Protein AF-A0A7C6LHW3-F1 (afdb_monomer_lite)

pLDDT: mean 86.38, std 12.21, range [41.16, 97.62]

Radius of gyration: 58.88 Å; chains: 1; bounding box: 105×33×167 Å

Foldseek 3Di:
DQALVNLQPDDDDDDPDDDDVVVSNVVSVVVSVVVVVVVVVVVVVVVVVVVVVVPPPVVVVVVVVVVVVVVVVVVVVVVVVVVVVVVVVVVVVVVVVVVVVVVVVVVVVVVVVVVVVVVVVVVVVVVVVVVVVVVVVPDDDPPDDDD

Sequence (147 aa):
MLKPRDILHTEFRRVLRGYNPVQVDEFLRRVVVEYEALAQENMALKQAGAKVATQPDQAATAQAEEILAKARREAEEIIAEARKKMEAEKQQLLAWHKEAAACMQQVAALVEECRTLFNRGLDSTAALDAMLKNWLEAAPQKDGSPK

Secondary structure (DSSP, 8-state):
---HHHHHTPPPPP-SS---HHHHHHHHHHHHHHHHHHHHHHHHHHHHHHHHHT-S-HHHHHHHHHHHHHHHHHHHHHHHHHHHHHHHHHHHHHHHHHHHHHHHHHHHHHHHHHHHHHHHHHHHHHHHHHHHHHHHHTS--------

Structure (mmCIF, N/CA/C/O backbone):
data_AF-A0A7C6LHW3-F1
#
_entry.id   AF-A0A7C6LHW3-F1
#
loop_
_atom_site.group_PDB
_atom_site.id
_atom_site.type_symbol
_atom_site.label_atom_id
_atom_site.label_alt_id
_atom_site.label_comp_id
_atom_site.label_asym_id
_atom_site.label_entity_id
_atom_site.label_seq_id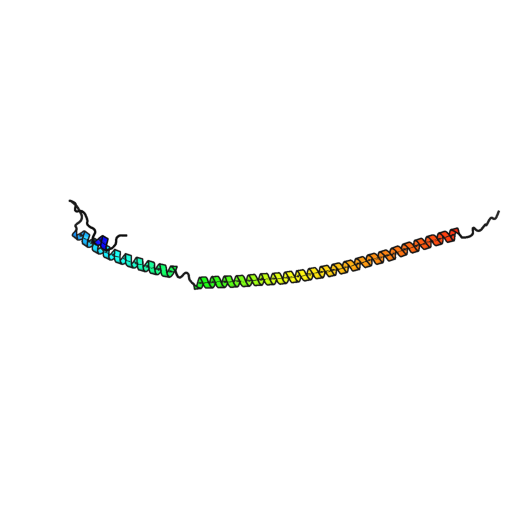
_atom_site.pdbx_PDB_ins_code
_atom_site.Cartn_x
_atom_site.Cartn_y
_atom_site.Cartn_z
_atom_site.occupancy
_atom_site.B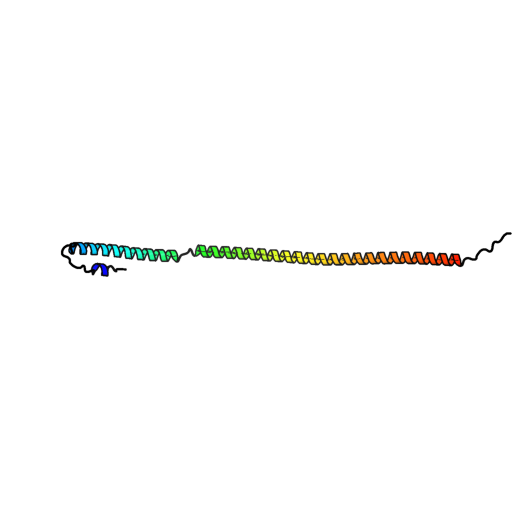_iso_or_equiv
_atom_site.auth_seq_id
_atom_site.auth_comp_id
_atom_site.auth_asym_id
_atom_site.auth_atom_id
_atom_site.pdbx_PDB_model_num
ATOM 1 N N . MET A 1 1 ? -17.137 8.126 56.051 1.00 60.91 1 MET A N 1
ATOM 2 C CA . MET A 1 1 ? -18.466 8.775 56.043 1.00 60.91 1 MET A CA 1
ATOM 3 C C . MET A 1 1 ? -19.241 8.276 57.244 1.00 60.91 1 MET A C 1
ATOM 5 O O . MET A 1 1 ? -19.123 7.095 57.550 1.00 60.91 1 MET A O 1
ATOM 9 N N . LEU A 1 2 ? -19.960 9.170 57.920 1.00 69.75 2 LEU A N 1
ATOM 10 C CA . LEU A 1 2 ? -20.850 8.826 59.031 1.00 69.75 2 LEU A CA 1
ATOM 11 C C . LEU A 1 2 ? -21.999 7.961 58.507 1.00 69.75 2 LEU A C 1
ATOM 13 O O . LEU A 1 2 ? -22.564 8.267 57.458 1.00 69.75 2 LEU A O 1
ATOM 17 N N . LYS A 1 3 ? -22.330 6.874 59.203 1.00 78.44 3 LYS A N 1
ATOM 18 C CA . LYS A 1 3 ? -23.516 6.073 58.891 1.00 78.44 3 LYS A CA 1
ATOM 19 C C . LYS A 1 3 ? -24.748 6.710 59.545 1.00 78.44 3 LYS A C 1
ATOM 21 O O . LYS A 1 3 ? -24.609 7.332 60.596 1.00 78.44 3 LYS A O 1
ATOM 26 N N . PRO A 1 4 ? -25.960 6.489 59.005 1.00 79.12 4 PRO A N 1
ATOM 27 C CA . PRO A 1 4 ? -27.213 6.914 59.642 1.00 79.12 4 PRO A CA 1
ATOM 28 C C . PRO A 1 4 ? -27.282 6.549 61.138 1.00 79.12 4 PRO A C 1
ATOM 30 O O . PRO A 1 4 ? -27.659 7.353 61.989 1.00 79.12 4 PRO A O 1
ATOM 33 N N . ARG A 1 5 ? -26.791 5.350 61.477 1.00 78.81 5 ARG A N 1
ATOM 34 C CA . ARG A 1 5 ? -26.686 4.855 62.853 1.00 78.81 5 ARG A CA 1
ATOM 35 C C . ARG A 1 5 ? -25.711 5.654 63.725 1.00 78.81 5 ARG A C 1
ATOM 37 O O . ARG A 1 5 ? -25.955 5.768 64.921 1.00 78.81 5 ARG A O 1
ATOM 44 N N . ASP A 1 6 ? -24.642 6.195 63.156 1.00 82.19 6 ASP A N 1
ATOM 45 C CA . ASP A 1 6 ? -23.645 6.977 63.894 1.00 82.19 6 ASP A CA 1
ATOM 46 C C . ASP A 1 6 ? -24.218 8.353 64.273 1.00 82.19 6 ASP A C 1
ATOM 48 O O . ASP A 1 6 ? -23.951 8.851 65.362 1.00 82.19 6 ASP A O 1
ATOM 52 N N . ILE A 1 7 ? -25.081 8.925 63.422 1.00 81.56 7 ILE A N 1
ATOM 53 C CA . ILE A 1 7 ? -25.786 10.196 63.672 1.00 81.56 7 ILE A CA 1
ATOM 54 C C . ILE A 1 7 ? -26.807 10.037 64.811 1.00 81.56 7 ILE A C 1
ATOM 56 O O . ILE A 1 7 ? -26.885 10.888 65.692 1.00 81.56 7 ILE A O 1
ATOM 60 N N . LEU A 1 8 ? -27.543 8.919 64.835 1.00 77.31 8 LEU A N 1
ATOM 61 C CA . LEU A 1 8 ? -28.531 8.617 65.882 1.00 77.31 8 LEU A CA 1
ATOM 62 C C . LEU A 1 8 ? -27.917 8.363 67.267 1.00 77.31 8 LEU A C 1
ATOM 64 O O . LEU A 1 8 ? -28.567 8.636 68.269 1.00 77.31 8 LEU A O 1
ATOM 68 N N . HIS A 1 9 ? -26.695 7.827 67.332 1.00 78.81 9 HIS A N 1
ATOM 69 C CA . HIS A 1 9 ? -26.004 7.523 68.595 1.00 78.81 9 HIS A CA 1
ATOM 70 C C . HIS A 1 9 ? -24.941 8.570 68.957 1.00 78.81 9 HIS A C 1
ATOM 72 O O . HIS A 1 9 ? -24.055 8.302 69.768 1.00 78.81 9 HIS A O 1
ATOM 78 N N . THR A 1 10 ? -24.987 9.752 68.339 1.00 83.00 10 THR A N 1
ATOM 79 C CA . THR A 1 10 ? -24.042 10.820 68.665 1.00 83.00 10 THR A CA 1
ATOM 80 C C . THR A 1 10 ? -24.400 11.428 70.021 1.00 83.00 10 THR A C 1
ATOM 82 O O . THR A 1 10 ? -25.458 12.030 70.186 1.00 83.00 10 THR A O 1
ATOM 85 N N . GLU A 1 11 ? -23.499 11.304 70.995 1.00 83.31 11 GLU A N 1
ATOM 86 C CA . GLU A 1 11 ? -23.661 11.916 72.313 1.00 83.31 11 GLU A CA 1
ATOM 87 C C . GLU A 1 11 ? -23.018 13.308 72.364 1.00 83.31 11 GLU A C 1
ATOM 89 O O . GLU A 1 11 ? -21.837 13.489 72.054 1.00 83.31 11 GLU A O 1
ATOM 94 N N . PHE A 1 12 ? -23.785 14.304 72.812 1.00 85.50 12 PHE A N 1
ATOM 95 C CA . PHE A 1 12 ? -23.299 15.670 73.007 1.00 85.50 12 PHE A CA 1
ATOM 96 C C . PHE A 1 12 ? -23.010 15.941 74.487 1.00 85.50 12 PHE A C 1
ATOM 98 O O . PHE A 1 12 ? -23.805 15.612 75.370 1.00 85.50 12 PHE A O 1
ATOM 105 N N . ARG A 1 13 ? -21.880 16.599 74.780 1.00 84.75 13 ARG A N 1
ATOM 106 C CA . ARG A 1 13 ? -21.555 17.044 76.146 1.00 84.75 13 ARG A CA 1
ATOM 107 C C . ARG A 1 13 ? -22.542 18.120 76.604 1.00 84.75 13 ARG A C 1
ATOM 109 O O . ARG A 1 13 ? -22.811 19.071 75.874 1.00 84.75 13 ARG A O 1
ATOM 116 N N . ARG A 1 14 ? -23.029 18.010 77.843 1.00 83.50 14 ARG A N 1
ATOM 117 C CA . ARG A 1 14 ? -23.889 19.031 78.460 1.00 83.50 14 ARG A CA 1
ATOM 118 C C . ARG A 1 14 ? -23.053 20.210 78.957 1.00 83.50 14 ARG A C 1
ATOM 120 O O . ARG A 1 14 ? -22.018 20.019 79.588 1.00 83.50 14 ARG A O 1
ATOM 127 N N . VAL A 1 15 ? -23.527 21.422 78.694 1.00 88.00 15 VAL A N 1
ATOM 128 C CA . VAL A 1 15 ? -22.891 22.691 79.077 1.00 88.00 15 VAL A CA 1
ATOM 129 C C . VAL A 1 15 ? -23.938 23.639 79.666 1.00 88.00 15 VAL A C 1
ATOM 131 O O . VAL A 1 15 ? -25.125 23.494 79.386 1.00 88.00 15 VAL A O 1
ATOM 134 N N . LEU A 1 16 ? -23.506 24.610 80.482 1.00 79.69 16 LEU A N 1
ATOM 135 C CA . LEU A 1 16 ? -24.389 25.518 81.237 1.00 79.69 16 LEU A CA 1
ATOM 136 C C . LEU A 1 16 ? -25.372 26.311 80.347 1.00 79.69 16 LEU A C 1
ATOM 138 O O . LEU A 1 16 ? -26.447 26.696 80.797 1.00 79.69 16 LEU A O 1
ATOM 142 N N . ARG A 1 17 ? -25.020 26.539 79.076 1.00 83.56 17 ARG A N 1
ATOM 143 C CA . ARG A 1 17 ? -25.902 27.072 78.030 1.00 83.56 17 ARG A CA 1
ATOM 144 C C . ARG A 1 17 ? -25.701 26.266 76.754 1.00 83.56 17 ARG A C 1
ATOM 146 O O . ARG A 1 17 ? -24.579 26.184 76.265 1.00 83.56 17 ARG A O 1
ATOM 153 N N . GLY A 1 18 ? -26.775 25.704 76.216 1.00 85.56 18 GLY A N 1
ATOM 154 C CA . GLY A 1 18 ? -26.748 24.888 75.007 1.00 85.56 18 GLY A CA 1
ATOM 155 C C . GLY A 1 18 ? -28.147 24.676 74.438 1.00 85.56 18 GLY A C 1
ATOM 156 O O . GLY A 1 18 ? -29.135 25.153 74.999 1.00 85.56 18 GLY A O 1
ATOM 157 N N . TYR A 1 19 ? -28.218 23.973 73.311 1.00 88.19 19 TYR A N 1
ATOM 158 C CA . TYR A 1 19 ? -29.480 23.636 72.658 1.00 88.19 19 TYR A CA 1
ATOM 159 C C . TYR A 1 19 ? -30.299 22.637 73.481 1.00 88.19 19 TYR A C 1
ATOM 161 O O . TYR A 1 19 ? -29.752 21.823 74.227 1.00 88.19 19 TYR A O 1
ATOM 169 N N . ASN A 1 20 ? -31.625 22.699 73.338 1.00 87.38 20 ASN A N 1
ATOM 170 C CA . ASN A 1 20 ? -32.524 21.768 74.008 1.00 87.38 20 ASN A CA 1
ATOM 171 C C . ASN A 1 20 ? -32.307 20.346 73.451 1.00 87.38 20 ASN A C 1
ATOM 173 O O . ASN A 1 20 ? -32.524 20.149 72.253 1.00 87.38 20 ASN A O 1
ATOM 177 N N . PRO A 1 21 ? -31.933 19.357 74.284 1.00 86.12 21 PRO A N 1
ATOM 178 C CA . PRO A 1 21 ? -31.623 18.005 73.819 1.00 86.12 21 PRO A CA 1
ATOM 179 C C . PRO A 1 21 ? -32.782 17.355 73.052 1.00 86.12 21 PRO A C 1
ATOM 181 O O . PRO A 1 21 ? -32.544 16.693 72.052 1.00 86.12 21 PRO A O 1
ATOM 184 N N . VAL A 1 22 ? -34.037 17.617 73.438 1.00 87.38 22 VAL A N 1
ATOM 185 C CA . VAL A 1 22 ? -35.216 17.046 72.760 1.00 87.38 22 VAL A CA 1
ATOM 186 C C . VAL A 1 22 ? -35.353 17.572 71.327 1.00 87.38 22 VAL A C 1
ATOM 188 O O . VAL A 1 22 ? -35.654 16.812 70.412 1.00 87.38 22 VAL A O 1
ATOM 191 N N . GLN A 1 23 ? -35.097 18.866 71.116 1.00 88.38 23 GLN A N 1
ATOM 192 C CA . GLN A 1 23 ? -35.162 19.478 69.783 1.00 88.38 23 GLN A CA 1
ATOM 193 C C . GLN A 1 23 ? -33.993 19.033 68.899 1.00 88.38 23 GLN A C 1
ATOM 195 O O . GLN A 1 23 ? -34.157 18.870 67.690 1.00 88.38 23 GLN A O 1
ATOM 200 N N . VAL A 1 24 ? -32.817 18.826 69.501 1.00 89.12 24 VAL A N 1
ATOM 201 C CA . VAL A 1 24 ? -31.646 18.279 68.808 1.00 89.12 24 VAL A CA 1
ATOM 202 C C . VAL A 1 24 ? -31.928 16.848 68.351 1.00 89.12 24 VAL A C 1
ATOM 204 O O . VAL A 1 24 ? -31.714 16.548 67.181 1.00 89.12 24 VAL A O 1
ATOM 207 N N . ASP A 1 25 ? -32.494 15.998 69.208 1.00 86.75 25 ASP A N 1
ATOM 208 C CA . ASP A 1 2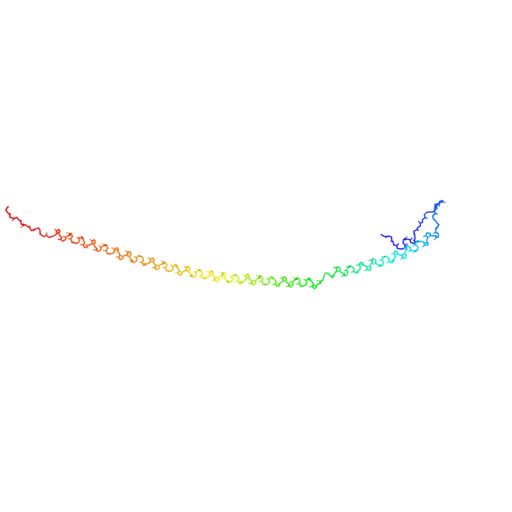5 ? -32.846 14.618 68.850 1.00 86.75 25 ASP A CA 1
ATOM 209 C C . ASP A 1 25 ? -33.885 14.554 67.720 1.00 86.75 25 ASP A C 1
ATOM 211 O O . ASP A 1 25 ? -33.753 13.761 66.786 1.00 86.75 25 ASP A O 1
ATOM 215 N N . GLU A 1 26 ? -34.913 15.406 67.760 1.00 89.56 26 GLU A N 1
ATOM 216 C CA . GLU A 1 26 ? -35.919 15.498 66.694 1.00 89.56 26 GLU A CA 1
ATOM 217 C C . GLU A 1 26 ? -35.305 15.958 65.362 1.00 89.56 26 GLU A C 1
ATOM 219 O O . GLU A 1 26 ? -35.646 15.448 64.290 1.00 89.56 26 GLU A O 1
ATOM 224 N N . PHE A 1 27 ? -34.362 16.901 65.412 1.00 89.19 27 PHE A N 1
ATOM 225 C CA . PHE A 1 27 ? -33.614 17.332 64.237 1.00 89.19 27 PHE A CA 1
ATOM 226 C C . PHE A 1 27 ? -32.732 16.207 63.677 1.00 89.19 27 PHE A C 1
ATOM 228 O O . PHE A 1 27 ? -32.785 15.944 62.477 1.00 89.19 27 PHE A O 1
ATOM 235 N N . LEU A 1 28 ? -31.995 15.487 64.527 1.00 88.38 28 LEU A N 1
ATOM 236 C CA . LEU A 1 28 ? -31.146 14.367 64.107 1.00 88.38 28 LEU A CA 1
ATOM 237 C C . LEU A 1 28 ? -31.954 13.248 63.444 1.00 88.38 28 LEU A C 1
ATOM 239 O O . LEU A 1 28 ? -31.506 12.699 62.442 1.00 88.38 28 LEU A O 1
ATOM 243 N N . ARG A 1 29 ? -33.171 12.955 63.924 1.00 87.06 29 ARG A N 1
ATOM 244 C CA . ARG A 1 29 ? -34.072 11.993 63.262 1.00 87.06 29 ARG A CA 1
ATOM 245 C C . ARG A 1 29 ? -34.430 12.412 61.836 1.00 87.06 29 ARG A C 1
ATOM 247 O O . ARG A 1 29 ? -34.417 11.568 60.946 1.00 87.06 29 ARG A O 1
ATOM 254 N N . ARG A 1 30 ? -34.720 13.697 61.600 1.00 89.62 30 ARG A N 1
ATOM 255 C CA . ARG A 1 30 ? -35.009 14.214 60.248 1.00 89.62 30 ARG A CA 1
ATOM 256 C C . ARG A 1 30 ? -33.785 14.143 59.340 1.00 89.62 30 ARG A C 1
ATOM 258 O O . ARG A 1 30 ? -33.887 13.645 58.225 1.00 89.62 30 ARG A O 1
ATOM 265 N N . VAL A 1 31 ? -32.623 14.550 59.854 1.00 90.00 31 VAL A N 1
ATOM 266 C CA . VAL A 1 31 ? -31.345 14.472 59.127 1.00 90.00 31 VAL A CA 1
ATOM 267 C C . VAL A 1 31 ? -31.027 13.036 58.718 1.00 90.00 31 VAL A C 1
ATOM 269 O O . VAL A 1 31 ? -30.562 12.808 57.610 1.00 90.00 31 VAL A O 1
ATOM 272 N N . VAL A 1 32 ? -31.300 12.059 59.582 1.00 89.12 32 VAL A N 1
ATOM 273 C CA . VAL A 1 32 ? -31.081 10.636 59.288 1.00 89.12 32 VAL A CA 1
ATOM 274 C C . VAL A 1 32 ? -31.948 10.163 58.123 1.00 89.12 32 VAL A C 1
ATOM 276 O O . VAL A 1 32 ? -31.422 9.536 57.209 1.00 89.12 32 VAL A O 1
ATOM 279 N N . VAL A 1 33 ? -33.240 10.507 58.119 1.00 89.50 33 VAL A N 1
ATOM 280 C CA . VAL A 1 33 ? -34.170 10.142 57.035 1.00 89.50 33 VAL A CA 1
ATOM 281 C C . VAL A 1 33 ? -33.730 10.749 55.702 1.00 89.50 33 VAL A C 1
ATOM 283 O O . VAL A 1 33 ? -33.650 10.049 54.694 1.00 89.50 33 VAL A O 1
ATOM 286 N N . GLU A 1 34 ? -33.398 12.039 55.691 1.00 89.19 34 GLU A N 1
ATOM 287 C CA . GLU A 1 34 ? -32.935 12.719 54.476 1.00 89.19 34 GLU A CA 1
ATOM 288 C C . GLU A 1 34 ? -31.579 12.180 53.998 1.00 89.19 34 GLU A C 1
ATOM 290 O O . GLU A 1 34 ? -31.363 12.005 52.800 1.00 89.19 34 GLU A O 1
ATOM 295 N N . TYR A 1 35 ? -30.675 11.852 54.924 1.00 88.81 35 TYR A N 1
ATOM 296 C CA . TYR A 1 35 ? -29.376 11.270 54.599 1.00 88.81 35 TYR A CA 1
ATOM 297 C C . TYR A 1 35 ? -29.506 9.864 54.004 1.00 88.81 35 TYR A C 1
ATOM 299 O O . TYR A 1 35 ? -28.783 9.526 53.067 1.00 88.81 35 TYR A O 1
ATOM 307 N N . GLU A 1 36 ? -30.431 9.046 54.509 1.00 88.38 36 GLU A N 1
ATOM 308 C CA . GLU A 1 36 ? -30.736 7.731 53.938 1.00 88.38 36 GLU A CA 1
ATOM 309 C C . GLU A 1 36 ? -31.333 7.846 52.535 1.00 88.38 36 GLU A C 1
ATOM 311 O O . GLU A 1 36 ? -30.887 7.134 51.632 1.00 88.38 36 GLU A O 1
ATOM 316 N N . ALA A 1 37 ? -32.271 8.774 52.325 1.00 90.50 37 ALA A N 1
ATOM 317 C CA . ALA A 1 37 ? -32.835 9.049 51.005 1.00 90.50 37 ALA A CA 1
ATOM 318 C C . ALA A 1 37 ? -31.744 9.480 50.010 1.00 90.50 37 ALA A C 1
ATOM 320 O O . ALA A 1 37 ? -31.624 8.906 48.926 1.00 90.50 37 ALA A O 1
ATOM 321 N N . LEU A 1 38 ? -30.875 10.409 50.418 1.00 88.56 38 LEU A N 1
ATOM 322 C CA . LEU A 1 38 ? -29.758 10.875 49.600 1.00 88.56 38 LEU A CA 1
ATOM 323 C C . LEU A 1 38 ? -28.747 9.756 49.316 1.00 88.56 38 LEU A C 1
ATOM 325 O O . LEU A 1 38 ? -28.212 9.661 48.213 1.00 88.56 38 LEU A O 1
ATOM 329 N N . ALA A 1 39 ? -28.471 8.889 50.292 1.00 87.62 39 ALA A N 1
ATOM 330 C CA . ALA A 1 39 ? -27.572 7.755 50.108 1.00 87.62 39 ALA A CA 1
ATOM 331 C C . ALA A 1 39 ? -28.140 6.732 49.111 1.00 87.62 39 ALA A C 1
ATOM 333 O O . ALA A 1 39 ? -27.395 6.237 48.261 1.00 87.62 39 ALA A O 1
ATOM 334 N N . GLN A 1 40 ? -29.444 6.445 49.180 1.00 89.38 40 GLN A N 1
ATOM 335 C CA . GLN A 1 40 ? -30.129 5.571 48.225 1.00 89.38 40 GLN A CA 1
ATOM 336 C C . GLN A 1 40 ? -30.132 6.169 46.818 1.00 89.38 40 GLN A C 1
ATOM 338 O O . GLN A 1 40 ? -29.777 5.479 45.862 1.00 89.38 40 GLN A O 1
ATOM 343 N N . GLU A 1 41 ? -30.449 7.457 46.687 1.00 91.38 41 GLU A N 1
ATOM 344 C CA . GLU A 1 41 ? -30.402 8.167 45.409 1.00 91.38 41 GLU A CA 1
ATOM 345 C C . GLU A 1 41 ? -28.983 8.166 44.827 1.00 91.38 41 GLU A C 1
ATOM 347 O O . GLU A 1 41 ? -28.781 7.836 43.661 1.00 91.38 41 GLU A O 1
ATOM 352 N N . ASN A 1 42 ? -27.964 8.429 45.649 1.00 88.12 42 ASN A N 1
ATOM 353 C CA . ASN A 1 42 ? -26.569 8.397 45.220 1.00 88.12 42 ASN A CA 1
ATOM 354 C C . ASN A 1 42 ? -26.145 6.999 44.742 1.00 88.12 42 ASN A C 1
ATOM 356 O O . ASN A 1 42 ? -25.425 6.878 43.751 1.00 88.12 42 ASN A O 1
ATOM 360 N N . MET A 1 43 ? -26.600 5.937 45.415 1.00 88.75 43 MET A N 1
ATOM 361 C CA . MET A 1 43 ? -26.377 4.560 44.967 1.00 88.75 43 MET A CA 1
ATOM 362 C C . MET A 1 43 ? -27.087 4.272 43.642 1.00 88.75 43 MET A C 1
ATOM 364 O O . MET A 1 43 ? -26.464 3.707 42.744 1.00 88.75 43 MET A O 1
ATOM 368 N N . ALA A 1 44 ? -28.346 4.687 43.489 1.00 90.38 44 ALA A N 1
ATOM 369 C CA . ALA A 1 44 ? -29.107 4.510 42.255 1.00 90.38 44 ALA A CA 1
ATOM 370 C C . ALA A 1 44 ? -28.458 5.256 41.077 1.00 90.38 44 ALA A C 1
ATOM 372 O O . ALA A 1 44 ? -28.256 4.674 40.011 1.00 90.38 44 ALA A O 1
ATOM 373 N N . LEU A 1 45 ? -28.039 6.506 41.290 1.00 85.75 45 LEU A N 1
ATOM 374 C CA . LEU A 1 45 ? -27.329 7.314 40.299 1.00 85.75 45 LEU A CA 1
ATOM 375 C C . LEU A 1 45 ? -25.973 6.707 39.934 1.00 85.75 45 LEU A C 1
ATOM 377 O O . LEU A 1 45 ? -25.632 6.641 38.755 1.00 85.75 45 LEU A O 1
ATOM 381 N N . LYS A 1 46 ? -25.213 6.196 40.910 1.00 85.44 46 LYS A N 1
ATOM 382 C CA . LYS A 1 46 ? -23.953 5.483 40.643 1.00 85.44 46 LYS A CA 1
ATOM 383 C C . LYS A 1 46 ? -24.170 4.204 39.841 1.00 85.44 46 LYS A C 1
ATOM 385 O O . LYS A 1 46 ? -23.392 3.927 38.934 1.00 85.44 46 LYS A O 1
ATOM 390 N N . GLN A 1 47 ? -25.221 3.439 40.134 1.00 84.12 47 GLN A N 1
ATOM 391 C CA . GLN A 1 47 ? -25.568 2.241 39.365 1.00 84.12 47 GLN A CA 1
ATOM 392 C C . GLN A 1 47 ? -26.015 2.587 37.940 1.00 84.12 47 GLN A C 1
ATOM 394 O O . GLN A 1 47 ? -25.602 1.918 36.995 1.00 84.12 47 GLN A O 1
ATOM 399 N N . ALA A 1 48 ? -26.821 3.636 37.767 1.00 81.31 48 ALA A N 1
ATOM 400 C CA . ALA A 1 48 ? -27.230 4.124 36.453 1.00 81.31 48 ALA A CA 1
ATOM 401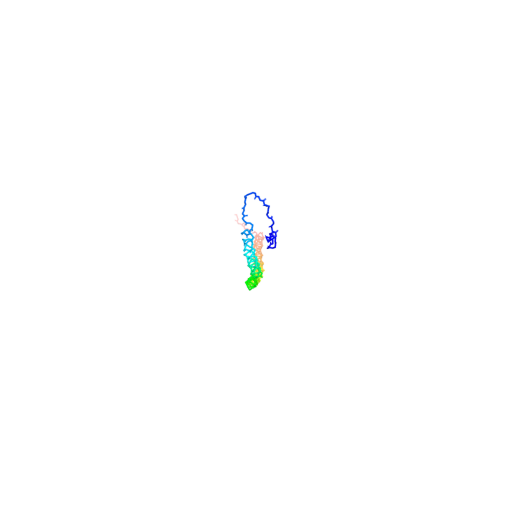 C C . ALA A 1 48 ? -26.024 4.629 35.643 1.00 81.31 48 ALA A C 1
ATOM 403 O O . ALA A 1 48 ? -25.839 4.221 34.499 1.00 81.31 48 ALA A O 1
ATOM 404 N N . GLY A 1 49 ? -25.147 5.428 36.257 1.00 75.50 49 GLY A N 1
ATOM 405 C CA . GLY A 1 49 ? -23.910 5.905 35.639 1.00 75.50 49 GLY A CA 1
ATOM 406 C C . GLY A 1 49 ? -22.957 4.771 35.259 1.00 75.50 49 GLY A C 1
ATOM 407 O O . GLY A 1 49 ? -22.400 4.788 34.168 1.00 75.50 49 GLY A O 1
ATOM 408 N N . ALA A 1 50 ? -22.821 3.742 36.100 1.00 74.50 50 ALA A N 1
ATOM 409 C CA . ALA A 1 50 ? -22.010 2.566 35.785 1.00 74.50 50 ALA A CA 1
ATOM 410 C C . ALA A 1 50 ? -22.567 1.777 34.587 1.00 74.50 50 ALA A C 1
ATOM 412 O O . ALA A 1 50 ? -21.791 1.311 33.754 1.00 74.50 50 ALA A O 1
ATOM 413 N N . LYS A 1 51 ? -23.897 1.661 34.462 1.00 69.31 51 LYS A N 1
ATOM 414 C CA . LYS A 1 51 ? -24.556 1.023 33.307 1.00 69.31 51 LYS A CA 1
ATOM 415 C C . LYS A 1 51 ? -24.353 1.810 32.012 1.00 69.31 51 LYS A C 1
ATOM 417 O O . LYS A 1 51 ? -24.095 1.206 30.981 1.00 69.31 51 LYS A O 1
ATOM 422 N N . VAL A 1 52 ? -24.423 3.140 32.068 1.00 66.56 52 VAL A N 1
ATOM 423 C CA . VAL A 1 52 ? -24.171 4.007 30.903 1.00 66.56 52 VAL A CA 1
ATOM 424 C C . VAL A 1 52 ? -22.688 3.985 30.512 1.00 66.56 52 VAL A C 1
ATOM 426 O O . VAL A 1 52 ? -22.364 3.863 29.339 1.00 66.56 52 VAL A O 1
ATOM 429 N N . ALA A 1 53 ? -21.771 4.013 31.482 1.00 62.88 53 ALA A N 1
ATOM 430 C CA . ALA A 1 53 ? -20.328 3.985 31.226 1.00 62.88 53 ALA A CA 1
ATOM 431 C C . ALA A 1 53 ? -19.815 2.631 30.698 1.00 62.88 53 ALA A C 1
ATOM 433 O O . ALA A 1 53 ? -18.772 2.583 30.054 1.00 62.88 53 ALA A O 1
ATOM 434 N N . THR A 1 54 ? -20.531 1.532 30.964 1.00 60.12 54 THR A N 1
ATOM 435 C CA . THR A 1 54 ? -20.235 0.191 30.417 1.00 60.12 54 THR A CA 1
ATOM 436 C C . THR A 1 54 ? -20.945 -0.096 29.095 1.00 60.12 54 THR A C 1
ATOM 438 O O . THR A 1 54 ? -20.672 -1.122 28.474 1.00 60.12 54 THR A O 1
ATOM 441 N N . GLN A 1 55 ? -21.784 0.831 28.626 1.00 56.44 55 GLN A N 1
ATOM 442 C CA . GLN A 1 55 ? -22.324 0.876 27.271 1.00 56.44 55 GLN A CA 1
ATOM 443 C C . GLN A 1 55 ? -21.688 2.028 26.469 1.00 56.44 55 GLN A C 1
ATOM 445 O O . GLN A 1 55 ? -22.416 2.894 25.981 1.00 56.44 55 GLN A O 1
ATOM 450 N N . PRO A 1 56 ? -20.351 2.101 26.284 1.00 55.72 56 PRO A N 1
ATOM 451 C CA . PRO A 1 56 ? -19.874 2.777 25.090 1.00 55.72 56 PRO A CA 1
ATOM 452 C C . PRO A 1 56 ? -20.507 2.006 23.930 1.00 55.72 56 PRO A C 1
ATOM 454 O O . PRO A 1 56 ? -20.361 0.788 23.846 1.00 55.72 56 PRO A O 1
ATOM 457 N N . ASP A 1 57 ? -21.333 2.708 23.166 1.00 67.56 57 ASP A N 1
ATOM 458 C CA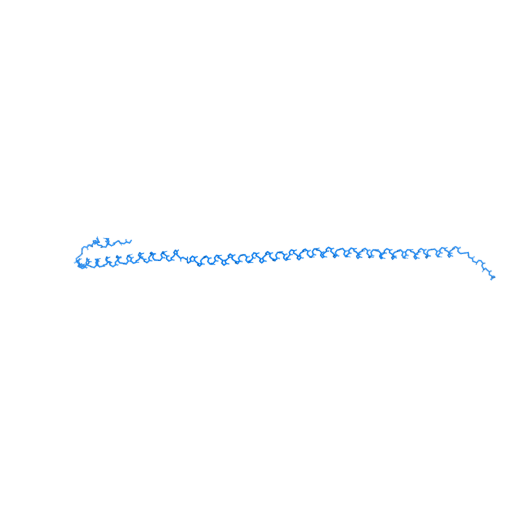 . ASP A 1 57 ? -22.264 2.188 22.174 1.00 67.56 57 ASP A CA 1
ATOM 459 C C . ASP A 1 57 ? -21.592 1.101 21.318 1.00 67.56 57 ASP A C 1
ATOM 461 O O . ASP A 1 57 ? -20.821 1.395 20.406 1.00 67.56 57 ASP A O 1
ATOM 465 N N . GLN A 1 58 ? -21.794 -0.175 21.674 1.00 67.94 58 GLN A N 1
ATOM 466 C CA . GLN A 1 58 ? -21.068 -1.302 21.070 1.00 67.94 58 GLN A CA 1
ATOM 467 C C . GLN A 1 58 ? -21.306 -1.355 19.556 1.00 67.94 58 GLN A C 1
ATOM 469 O O . GLN A 1 58 ? -20.450 -1.803 18.791 1.00 67.94 58 GLN A O 1
ATOM 474 N N . ALA A 1 59 ? -22.460 -0.836 19.129 1.00 69.94 59 ALA A N 1
ATOM 475 C CA . ALA A 1 59 ? -22.803 -0.608 17.739 1.00 69.94 59 ALA A CA 1
ATOM 476 C C . ALA A 1 59 ? -21.885 0.434 17.077 1.00 69.94 59 ALA A C 1
ATOM 478 O O . ALA A 1 59 ? -21.383 0.183 15.985 1.00 69.94 59 ALA A O 1
ATOM 479 N N . ALA A 1 60 ? -21.594 1.558 17.740 1.00 72.88 60 ALA A N 1
ATOM 480 C CA . ALA A 1 60 ? -20.684 2.580 17.224 1.00 72.88 60 ALA A CA 1
ATOM 481 C C . ALA A 1 60 ? -19.240 2.063 17.111 1.00 72.88 60 ALA A C 1
ATOM 483 O O . ALA A 1 60 ? -18.559 2.348 16.124 1.00 72.88 60 ALA A O 1
ATOM 484 N N . THR A 1 61 ? -18.774 1.264 18.077 1.00 78.06 61 THR A N 1
ATOM 485 C CA . THR A 1 61 ? -17.442 0.640 17.996 1.00 78.06 61 THR A CA 1
ATOM 486 C C . THR A 1 61 ? -17.363 -0.406 16.885 1.00 78.06 61 THR A C 1
ATOM 488 O O . THR A 1 61 ? -16.409 -0.388 16.112 1.00 78.06 61 THR A O 1
ATOM 491 N N . ALA A 1 62 ? -18.380 -1.261 16.737 1.00 80.75 62 ALA A N 1
ATOM 492 C CA . ALA A 1 62 ? -18.423 -2.265 15.673 1.00 80.75 62 ALA A CA 1
ATOM 493 C C . ALA A 1 62 ? -18.486 -1.623 14.276 1.00 80.75 62 ALA A C 1
ATOM 495 O O . ALA A 1 62 ? -17.790 -2.049 13.356 1.00 80.75 62 ALA A O 1
ATOM 496 N N . GLN A 1 63 ? -19.264 -0.548 14.127 1.00 81.94 63 GLN A N 1
ATOM 497 C CA . GLN A 1 63 ? -19.369 0.192 12.873 1.00 81.94 63 GLN A CA 1
ATOM 498 C C . GLN A 1 63 ? -18.049 0.891 12.509 1.00 81.94 63 GLN A C 1
ATOM 500 O O . GLN A 1 63 ? -17.652 0.900 11.344 1.00 81.94 63 GLN A O 1
ATOM 505 N N . ALA A 1 64 ? -17.328 1.437 13.494 1.00 80.94 64 ALA A N 1
ATOM 506 C CA . ALA A 1 64 ? -16.001 2.008 13.272 1.00 80.94 64 ALA A CA 1
ATOM 507 C C . ALA A 1 64 ? -14.982 0.944 12.821 1.00 80.94 64 ALA A C 1
ATOM 509 O O . ALA A 1 64 ? -14.207 1.187 11.894 1.00 80.94 64 ALA A O 1
ATOM 510 N N . GLU A 1 65 ? -14.999 -0.243 13.432 1.00 87.81 65 GLU A N 1
ATOM 511 C CA . GLU A 1 65 ? -14.143 -1.365 13.030 1.00 87.81 65 GLU A CA 1
ATOM 512 C C . GLU A 1 65 ? -14.453 -1.855 11.611 1.00 87.81 65 GLU A C 1
ATOM 514 O O . GLU A 1 65 ? -13.528 -2.101 10.834 1.00 87.81 65 GLU A O 1
ATOM 519 N N . GLU A 1 66 ? -15.731 -1.935 11.234 1.00 92.69 66 GLU A N 1
ATOM 520 C CA . GLU A 1 66 ? -16.152 -2.313 9.883 1.00 92.69 66 GLU A CA 1
ATOM 521 C C . GLU A 1 66 ? -15.663 -1.309 8.828 1.00 92.69 66 GLU A C 1
ATOM 523 O O . GLU A 1 66 ? -15.095 -1.705 7.805 1.00 92.69 66 GLU A O 1
ATOM 528 N N . ILE A 1 67 ? -15.811 -0.005 9.091 1.00 92.56 67 ILE A N 1
ATOM 529 C CA . ILE A 1 67 ? -15.323 1.057 8.198 1.00 92.56 67 ILE A CA 1
ATOM 530 C C . ILE A 1 67 ? -13.803 0.963 8.035 1.00 92.56 67 ILE A C 1
ATOM 532 O O . ILE A 1 67 ? -13.297 1.033 6.913 1.00 92.56 67 ILE A O 1
ATOM 536 N N . LEU A 1 68 ? -13.067 0.758 9.131 1.00 92.75 68 LEU A N 1
ATOM 537 C CA . LEU A 1 68 ? -11.614 0.591 9.085 1.00 92.75 68 LEU A CA 1
ATOM 538 C C . LEU A 1 68 ? -11.205 -0.668 8.316 1.00 92.75 68 LEU A C 1
ATOM 540 O O . LEU A 1 68 ? -10.248 -0.626 7.543 1.00 92.75 68 LEU A O 1
ATOM 544 N N . ALA A 1 69 ? -11.917 -1.781 8.495 1.00 94.62 69 ALA A N 1
ATOM 545 C CA . ALA A 1 69 ? -11.654 -3.015 7.767 1.00 94.62 69 ALA A CA 1
ATOM 546 C C . ALA A 1 69 ? -11.892 -2.842 6.260 1.00 94.62 69 ALA A C 1
ATOM 548 O O . ALA A 1 69 ? -11.077 -3.294 5.454 1.00 94.62 69 ALA A O 1
ATOM 549 N N . LYS A 1 70 ? -12.968 -2.147 5.875 1.00 95.06 70 LYS A N 1
ATOM 550 C CA . LYS A 1 70 ? -13.266 -1.836 4.474 1.00 95.06 70 LYS A CA 1
ATOM 551 C C . LYS A 1 70 ? -12.207 -0.917 3.864 1.00 95.06 70 LYS A C 1
ATOM 553 O O . LYS A 1 70 ? -11.655 -1.252 2.823 1.00 95.06 70 LYS A O 1
ATOM 558 N N . ALA A 1 71 ? -11.852 0.167 4.552 1.00 93.25 71 ALA A N 1
ATOM 559 C CA . ALA A 1 71 ? -10.812 1.090 4.100 1.00 93.25 71 ALA A CA 1
ATOM 560 C C . ALA A 1 71 ? -9.448 0.397 3.932 1.00 93.25 71 ALA A C 1
ATOM 562 O O . ALA A 1 71 ? -8.725 0.674 2.978 1.00 93.25 71 ALA A O 1
ATOM 563 N N . ARG A 1 72 ? -9.098 -0.540 4.828 1.00 92.62 72 ARG A N 1
ATOM 564 C CA . ARG A 1 72 ? -7.877 -1.353 4.697 1.00 92.62 72 ARG A CA 1
ATOM 565 C C . ARG A 1 72 ? -7.911 -2.250 3.464 1.00 92.62 72 ARG A C 1
ATOM 567 O O . ARG A 1 72 ? -6.935 -2.259 2.725 1.00 92.62 72 ARG A O 1
ATOM 574 N N . ARG A 1 73 ? -9.020 -2.957 3.220 1.00 95.44 73 ARG A N 1
ATOM 575 C CA . ARG A 1 73 ? -9.177 -3.799 2.021 1.00 95.44 73 ARG A CA 1
ATOM 576 C C . ARG A 1 73 ? -9.069 -2.980 0.739 1.00 95.44 73 ARG A C 1
ATOM 578 O O . ARG A 1 73 ? -8.311 -3.353 -0.145 1.00 95.44 73 ARG A O 1
ATOM 585 N N . GLU A 1 74 ? -9.753 -1.840 0.668 1.00 94.56 74 GLU A N 1
ATOM 586 C CA . GLU A 1 74 ? -9.677 -0.943 -0.493 1.00 94.56 74 GLU A CA 1
ATOM 587 C C . GLU A 1 74 ? -8.246 -0.423 -0.709 1.00 94.56 74 GLU A C 1
ATOM 589 O O . GLU A 1 74 ? -7.745 -0.418 -1.832 1.00 94.56 74 GLU A O 1
ATOM 594 N N . ALA A 1 75 ? -7.539 -0.047 0.362 1.00 92.81 75 ALA A N 1
ATOM 595 C CA . ALA A 1 75 ? -6.140 0.366 0.267 1.00 92.81 75 ALA A CA 1
ATOM 596 C C . ALA A 1 75 ? -5.226 -0.772 -0.224 1.00 92.81 75 ALA A C 1
ATOM 598 O O . ALA A 1 75 ? -4.352 -0.544 -1.063 1.00 92.81 75 ALA A O 1
ATOM 599 N N . GLU A 1 76 ? -5.423 -1.995 0.271 1.00 94.94 76 GLU A N 1
ATOM 600 C CA . GLU A 1 76 ? -4.684 -3.180 -0.174 1.00 94.94 76 GLU A CA 1
ATOM 601 C C . GLU A 1 76 ? -4.945 -3.492 -1.652 1.00 94.94 76 GLU A C 1
ATOM 603 O O . GLU A 1 76 ? -3.996 -3.769 -2.388 1.00 94.94 76 GLU A O 1
ATOM 608 N N . GLU A 1 77 ? -6.193 -3.382 -2.109 1.00 96.69 77 GLU A N 1
ATOM 609 C CA . GLU A 1 77 ? -6.572 -3.556 -3.515 1.00 96.69 77 GLU A CA 1
ATOM 610 C C . GLU A 1 77 ? -5.908 -2.508 -4.414 1.00 96.69 77 GLU A C 1
ATOM 612 O O . GLU A 1 77 ? -5.295 -2.869 -5.421 1.00 96.69 77 GLU A O 1
ATOM 617 N N . ILE A 1 78 ? -5.927 -1.230 -4.018 1.00 94.38 78 ILE A N 1
ATOM 618 C CA . ILE A 1 78 ? -5.254 -0.145 -4.749 1.00 94.38 78 ILE A CA 1
ATOM 619 C C . ILE A 1 78 ? -3.750 -0.421 -4.863 1.00 94.38 78 ILE A C 1
ATOM 621 O O . ILE A 1 78 ? -3.168 -0.291 -5.943 1.00 94.38 78 ILE A O 1
ATOM 625 N N . ILE A 1 79 ? -3.104 -0.828 -3.766 1.00 94.00 79 ILE A N 1
ATOM 626 C CA . ILE A 1 79 ? -1.670 -1.148 -3.759 1.00 94.00 79 ILE A CA 1
ATOM 627 C C . ILE A 1 79 ? -1.383 -2.364 -4.646 1.00 94.00 79 ILE A C 1
ATOM 629 O O . ILE A 1 79 ? -0.400 -2.361 -5.393 1.00 94.00 79 ILE A O 1
ATOM 633 N N . ALA A 1 80 ? -2.214 -3.404 -4.580 1.00 96.31 80 ALA A N 1
ATOM 634 C CA . ALA A 1 80 ? -2.058 -4.606 -5.390 1.00 96.31 80 ALA A CA 1
ATOM 635 C C . ALA A 1 80 ? -2.211 -4.299 -6.887 1.00 96.31 80 ALA A C 1
ATOM 637 O O . ALA A 1 80 ? -1.389 -4.740 -7.696 1.00 96.31 80 ALA A O 1
ATOM 638 N N . GLU A 1 81 ? -3.209 -3.498 -7.259 1.00 96.12 81 GLU A N 1
ATOM 639 C CA . GLU A 1 81 ? -3.435 -3.099 -8.644 1.00 96.12 81 GLU A CA 1
ATOM 640 C C . GLU A 1 81 ? -2.304 -2.204 -9.165 1.00 96.12 81 GLU A C 1
ATOM 642 O O . GLU A 1 81 ? -1.784 -2.443 -10.258 1.00 96.12 81 GLU A O 1
ATOM 647 N N . ALA A 1 82 ? -1.856 -1.229 -8.369 1.00 93.81 82 ALA A N 1
ATOM 648 C CA . ALA A 1 82 ? -0.719 -0.380 -8.709 1.00 93.81 82 ALA A CA 1
ATOM 649 C C . ALA A 1 82 ? 0.554 -1.210 -8.931 1.00 93.81 82 ALA A C 1
ATOM 651 O O . ALA A 1 82 ? 1.236 -1.035 -9.937 1.00 93.81 82 ALA A O 1
ATOM 652 N N . ARG A 1 83 ? 0.846 -2.176 -8.049 1.00 95.19 83 ARG A N 1
ATOM 653 C CA . ARG A 1 83 ? 1.990 -3.090 -8.211 1.00 95.19 83 ARG A CA 1
ATOM 654 C C . ARG A 1 83 ? 1.893 -3.915 -9.487 1.00 95.19 83 ARG A C 1
ATOM 656 O O . ARG A 1 83 ? 2.890 -4.058 -10.188 1.00 95.19 83 ARG A O 1
ATOM 663 N N . LYS A 1 84 ? 0.707 -4.434 -9.810 1.00 96.88 84 LYS A N 1
ATOM 664 C CA . LYS A 1 84 ? 0.486 -5.201 -11.041 1.00 96.88 84 LYS A CA 1
ATOM 665 C C . LYS A 1 84 ? 0.724 -4.348 -12.289 1.00 96.88 84 LYS A C 1
ATOM 667 O O . LYS A 1 84 ? 1.376 -4.820 -13.217 1.00 96.88 84 LYS A O 1
ATOM 672 N N . LYS A 1 85 ? 0.234 -3.102 -12.305 1.00 94.69 85 LYS A N 1
ATOM 673 C CA . LYS A 1 85 ? 0.473 -2.147 -13.402 1.00 94.69 85 LYS A CA 1
ATOM 674 C C . LYS A 1 85 ? 1.958 -1.815 -13.541 1.00 94.69 85 LYS A C 1
ATOM 676 O O . LYS A 1 85 ? 2.503 -1.973 -14.625 1.00 94.69 85 LYS A O 1
ATOM 681 N N . MET A 1 86 ? 2.622 -1.478 -12.436 1.00 94.88 86 MET A N 1
ATOM 682 C CA . MET A 1 86 ? 4.062 -1.201 -12.408 1.00 94.88 86 MET A CA 1
ATOM 683 C C . MET A 1 86 ? 4.894 -2.375 -12.934 1.00 94.88 86 MET A C 1
ATOM 685 O O . MET A 1 86 ? 5.841 -2.171 -13.689 1.00 94.88 86 MET A O 1
ATOM 689 N N . GLU A 1 87 ? 4.557 -3.610 -12.557 1.00 95.12 87 GLU A N 1
ATOM 690 C CA . GLU A 1 87 ? 5.278 -4.792 -13.034 1.00 95.12 87 GLU A CA 1
ATOM 691 C C . GLU A 1 87 ? 5.041 -5.033 -14.532 1.00 95.12 87 GLU A C 1
ATOM 693 O O . GLU A 1 87 ? 5.983 -5.352 -15.255 1.00 95.12 87 GLU A O 1
ATOM 698 N N . ALA A 1 88 ? 3.818 -4.817 -15.027 1.00 96.62 88 ALA A N 1
ATOM 699 C CA . ALA A 1 88 ? 3.518 -4.910 -16.454 1.00 96.62 88 ALA A CA 1
ATOM 700 C C . ALA A 1 88 ? 4.270 -3.843 -17.272 1.00 96.62 88 ALA A C 1
ATOM 702 O O . ALA A 1 88 ? 4.897 -4.172 -18.278 1.00 96.62 88 ALA A O 1
ATOM 703 N N . GLU A 1 89 ? 4.271 -2.588 -16.818 1.00 93.00 89 GLU A N 1
ATOM 704 C CA . GLU A 1 89 ? 5.022 -1.495 -17.451 1.00 93.00 89 GLU A CA 1
ATOM 705 C C . GLU A 1 89 ? 6.527 -1.765 -17.431 1.00 93.00 89 GLU A C 1
ATOM 707 O O . GLU A 1 89 ? 7.210 -1.602 -18.441 1.00 93.00 89 GLU A O 1
ATOM 712 N N . LYS A 1 90 ? 7.057 -2.254 -16.306 1.00 95.00 90 LYS A N 1
ATOM 713 C CA . LYS A 1 90 ? 8.461 -2.655 -16.193 1.00 95.00 90 LYS A CA 1
ATOM 714 C C . LYS A 1 90 ? 8.804 -3.767 -17.182 1.00 95.00 90 LYS A C 1
ATOM 716 O O . LYS A 1 90 ? 9.846 -3.699 -17.832 1.00 95.00 90 LYS A O 1
ATOM 721 N N . GLN A 1 91 ? 7.952 -4.783 -17.315 1.00 95.69 91 GLN A N 1
ATOM 722 C CA . GLN A 1 91 ? 8.155 -5.864 -18.282 1.00 95.69 91 GLN A CA 1
ATOM 723 C C . GLN A 1 91 ? 8.136 -5.346 -19.722 1.00 95.69 91 GLN A C 1
ATOM 725 O O . GLN A 1 91 ? 9.001 -5.730 -20.510 1.00 95.69 91 GLN A O 1
ATOM 730 N N . GLN A 1 92 ? 7.216 -4.435 -20.048 1.00 96.12 92 GLN A N 1
ATOM 731 C CA . GLN A 1 92 ? 7.174 -3.773 -21.353 1.00 96.12 92 GLN A CA 1
ATOM 732 C C . GLN A 1 92 ? 8.443 -2.958 -21.619 1.00 96.12 92 GLN A C 1
ATOM 734 O O . GLN A 1 92 ? 9.038 -3.090 -22.686 1.00 96.12 92 GLN A O 1
ATOM 739 N N . LEU A 1 93 ? 8.913 -2.180 -20.641 1.00 95.56 93 LEU A N 1
ATOM 740 C CA . LEU A 1 93 ? 10.137 -1.389 -20.764 1.00 95.56 93 LEU A CA 1
ATOM 741 C C . LEU A 1 93 ? 11.362 -2.285 -20.997 1.00 95.56 93 LEU A C 1
ATOM 743 O O . LEU A 1 93 ? 12.198 -1.992 -21.849 1.00 95.56 93 LEU A O 1
ATOM 747 N N . LEU A 1 94 ? 11.459 -3.404 -20.274 1.00 96.31 94 LEU A N 1
ATOM 748 C CA . LEU A 1 94 ? 12.534 -4.381 -20.462 1.00 96.31 94 LEU A CA 1
ATOM 749 C C . LEU A 1 94 ? 12.479 -5.043 -21.844 1.00 96.31 94 LEU A C 1
ATOM 751 O O . LEU A 1 94 ? 13.530 -5.266 -22.446 1.00 96.31 94 LEU A O 1
ATOM 755 N N . ALA A 1 95 ? 11.286 -5.364 -22.349 1.00 96.88 95 ALA A N 1
ATOM 756 C CA . ALA A 1 95 ? 11.112 -5.895 -23.699 1.00 96.88 95 ALA A CA 1
ATOM 757 C C . ALA A 1 95 ? 11.556 -4.871 -24.751 1.00 96.88 95 ALA A C 1
ATOM 759 O O . ALA A 1 95 ? 12.400 -5.182 -25.591 1.00 96.88 95 ALA A O 1
ATOM 760 N N . TRP A 1 96 ? 11.097 -3.626 -24.623 1.00 95.38 96 TRP A N 1
ATOM 761 C CA . TRP A 1 96 ? 11.472 -2.542 -25.524 1.00 95.38 96 TRP A CA 1
ATOM 762 C C . TRP A 1 96 ? 12.979 -2.262 -25.504 1.00 95.38 96 TRP A C 1
ATOM 764 O O . TRP A 1 96 ? 13.595 -2.110 -26.555 1.00 95.38 96 TRP A O 1
ATOM 774 N N . HIS A 1 97 ? 13.621 -2.285 -24.331 1.00 94.19 97 HIS A N 1
ATOM 775 C CA . HIS A 1 97 ? 15.080 -2.172 -24.233 1.00 94.19 97 HIS A CA 1
ATOM 776 C C . HIS A 1 97 ? 15.815 -3.288 -24.984 1.00 94.19 97 HIS A C 1
ATOM 778 O O . HIS A 1 97 ? 16.830 -3.018 -25.627 1.00 94.19 97 HIS A O 1
ATOM 784 N N . LYS A 1 98 ? 15.329 -4.535 -24.914 1.00 95.81 98 LYS A N 1
ATOM 785 C CA . LYS A 1 98 ? 15.921 -5.659 -25.657 1.00 95.81 98 LYS A CA 1
ATOM 786 C C . LYS A 1 98 ? 15.763 -5.476 -27.164 1.00 95.81 98 LYS A C 1
ATOM 788 O O . LYS A 1 98 ? 16.725 -5.685 -27.898 1.00 95.81 98 LYS A O 1
ATOM 793 N N . GLU A 1 99 ? 14.581 -5.068 -27.613 1.00 96.31 99 GLU A N 1
ATOM 794 C CA . GLU A 1 99 ? 14.307 -4.791 -29.026 1.00 96.31 99 GLU A CA 1
ATOM 795 C C . GLU A 1 99 ? 15.169 -3.636 -29.549 1.00 96.31 99 GLU A C 1
ATOM 797 O O . GLU A 1 99 ? 15.800 -3.760 -30.599 1.00 96.31 99 GLU A O 1
ATOM 802 N N . ALA A 1 100 ? 15.282 -2.548 -28.785 1.00 94.94 100 ALA A N 1
ATOM 803 C CA . ALA A 1 100 ? 16.152 -1.424 -29.111 1.00 94.94 100 ALA A CA 1
ATOM 804 C C . ALA A 1 100 ? 17.625 -1.852 -29.188 1.00 94.94 100 ALA A C 1
ATOM 806 O O . ALA A 1 100 ? 18.327 -1.467 -30.122 1.00 94.94 100 ALA A O 1
ATOM 807 N N . ALA A 1 101 ? 18.096 -2.688 -28.258 1.00 96.00 101 ALA A N 1
ATOM 808 C CA . ALA A 1 101 ? 19.453 -3.227 -28.299 1.00 96.00 101 ALA A CA 1
ATOM 809 C C . ALA A 1 101 ? 19.694 -4.099 -29.544 1.00 96.00 101 ALA A C 1
ATOM 811 O O . ALA A 1 101 ? 20.737 -3.968 -30.184 1.00 96.00 101 ALA A O 1
ATOM 812 N N . ALA A 1 102 ? 18.730 -4.942 -29.923 1.00 96.75 102 ALA A N 1
ATOM 813 C CA . ALA A 1 102 ? 18.811 -5.744 -31.142 1.00 96.75 102 ALA A CA 1
ATOM 814 C C . ALA A 1 102 ? 18.841 -4.863 -32.404 1.00 96.75 102 ALA A C 1
ATOM 816 O O . ALA A 1 102 ? 19.662 -5.086 -33.292 1.00 96.75 102 ALA A O 1
ATOM 817 N N . CYS A 1 103 ? 18.010 -3.819 -32.454 1.00 96.56 103 CYS A N 1
ATOM 818 C CA . CYS A 1 103 ? 18.029 -2.826 -33.528 1.00 96.56 103 CYS A CA 1
ATOM 819 C C . CYS A 1 103 ? 19.401 -2.136 -33.624 1.00 96.56 103 CYS A C 1
ATOM 821 O O . CYS A 1 103 ? 20.002 -2.083 -34.695 1.00 96.56 103 CYS A O 1
ATOM 823 N N . MET A 1 104 ? 19.959 -1.695 -32.492 1.00 96.25 104 MET A N 1
ATOM 824 C CA . MET A 1 104 ? 21.291 -1.084 -32.448 1.00 96.25 104 MET A CA 1
ATOM 825 C C . MET A 1 104 ? 22.396 -2.037 -32.921 1.00 96.25 104 MET A C 1
ATOM 827 O O . MET A 1 104 ? 23.316 -1.602 -33.611 1.00 96.25 104 MET A O 1
ATOM 831 N N . GLN A 1 105 ? 22.309 -3.333 -32.603 1.00 96.38 105 GLN A N 1
ATOM 832 C CA . GLN A 1 105 ? 23.249 -4.336 -33.114 1.00 96.38 105 GLN A CA 1
ATOM 833 C C . GLN A 1 105 ? 23.156 -4.500 -34.635 1.00 96.38 105 GLN A C 1
ATOM 835 O O . GLN A 1 105 ? 24.189 -4.582 -35.297 1.00 96.38 105 GLN A O 1
ATOM 840 N N . GLN A 1 106 ? 21.945 -4.507 -35.199 1.00 96.50 106 GLN A N 1
ATOM 841 C CA . GLN A 1 106 ? 21.751 -4.571 -36.651 1.00 96.50 106 GLN A CA 1
ATOM 842 C C . GLN A 1 106 ? 22.321 -3.335 -37.353 1.00 96.50 106 GLN A C 1
ATOM 844 O O . GLN A 1 106 ? 23.023 -3.465 -38.354 1.00 96.50 106 GLN A O 1
ATOM 849 N N . VAL A 1 107 ? 22.079 -2.142 -36.802 1.00 97.25 107 VAL A N 1
ATOM 850 C CA . VAL A 1 107 ? 22.644 -0.893 -37.330 1.00 97.25 107 VAL A CA 1
ATOM 851 C C . VAL A 1 107 ? 24.171 -0.924 -37.280 1.00 97.25 107 VAL A C 1
ATOM 853 O O . VAL A 1 107 ? 24.818 -0.597 -38.270 1.00 97.25 107 VAL A O 1
ATOM 856 N N . ALA A 1 108 ? 24.760 -1.359 -36.164 1.00 96.69 108 ALA A N 1
ATOM 857 C CA . ALA A 1 108 ? 26.211 -1.476 -36.040 1.00 96.69 108 ALA A CA 1
ATOM 858 C C . ALA A 1 108 ? 26.804 -2.458 -37.066 1.00 96.69 108 ALA A C 1
ATOM 860 O O . ALA A 1 108 ? 27.821 -2.153 -37.687 1.00 96.69 108 ALA A O 1
ATOM 861 N N . ALA A 1 109 ? 26.150 -3.602 -37.291 1.00 96.62 109 ALA A N 1
ATOM 862 C CA . ALA A 1 109 ? 26.569 -4.571 -38.300 1.00 96.62 109 ALA A CA 1
ATOM 863 C C . ALA A 1 109 ? 26.526 -3.982 -3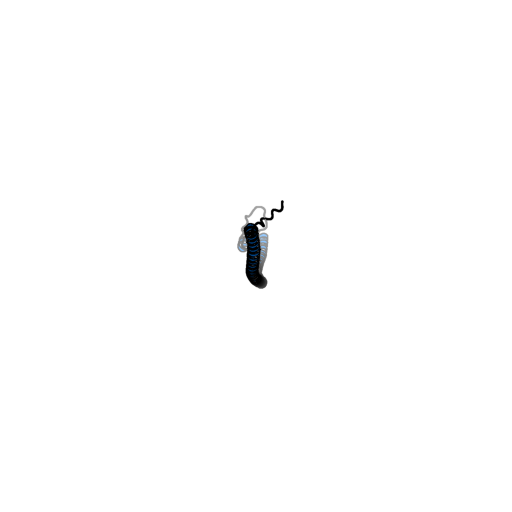9.720 1.00 96.62 109 ALA A C 1
ATOM 865 O O . ALA A 1 109 ? 27.480 -4.151 -40.477 1.00 96.62 109 ALA A O 1
ATOM 866 N N . LEU A 1 110 ? 25.470 -3.234 -40.055 1.00 97.06 110 LEU A N 1
ATOM 867 C CA . LEU A 1 110 ? 25.347 -2.564 -41.352 1.00 97.06 110 LEU A CA 1
ATOM 868 C C . LEU A 1 110 ? 26.433 -1.497 -41.552 1.00 97.06 110 LEU A C 1
ATOM 870 O O . LEU A 1 110 ? 27.000 -1.377 -42.636 1.00 97.06 110 LEU A O 1
ATOM 874 N N . VAL A 1 111 ? 26.747 -0.726 -40.507 1.00 97.50 111 VAL A N 1
ATOM 875 C CA . VAL A 1 111 ? 27.826 0.274 -40.553 1.00 97.50 111 VAL A CA 1
ATOM 876 C C . VAL A 1 111 ? 29.175 -0.396 -40.816 1.00 97.50 111 VAL A C 1
ATOM 878 O O . VAL A 1 111 ? 29.943 0.089 -41.648 1.00 97.50 111 VAL A O 1
ATOM 881 N N . GLU A 1 112 ? 29.455 -1.523 -40.160 1.00 97.19 112 GLU A N 1
ATOM 882 C CA . GLU A 1 112 ? 30.668 -2.300 -40.418 1.00 97.19 112 GLU A CA 1
ATOM 883 C C . GLU A 1 112 ? 30.700 -2.868 -41.838 1.00 97.19 112 GLU A C 1
ATOM 885 O O . GLU A 1 112 ? 31.727 -2.771 -42.510 1.00 97.19 112 GLU A O 1
ATOM 890 N N . GLU A 1 113 ? 29.581 -3.382 -42.347 1.00 97.12 113 GLU A N 1
ATOM 891 C CA . GLU A 1 113 ? 29.488 -3.867 -43.724 1.00 97.12 113 GLU A CA 1
ATOM 892 C C . GLU A 1 113 ? 29.812 -2.753 -44.732 1.00 97.12 113 GLU A C 1
ATOM 894 O O . GLU A 1 113 ? 30.719 -2.911 -45.556 1.00 97.12 113 GLU A O 1
ATOM 899 N N . CYS A 1 114 ? 29.176 -1.585 -44.600 1.00 96.56 114 CYS A N 1
ATOM 900 C CA . CYS A 1 114 ? 29.475 -0.404 -45.410 1.00 96.56 114 CYS A CA 1
ATOM 901 C C . CYS A 1 114 ? 30.954 -0.002 -45.323 1.00 96.56 114 CYS A C 1
ATOM 903 O O . CYS A 1 114 ? 31.579 0.279 -46.350 1.00 96.56 114 CYS A O 1
ATOM 905 N N . ARG A 1 115 ? 31.539 -0.019 -44.117 1.00 97.62 115 ARG A N 1
ATOM 906 C CA . ARG A 1 115 ? 32.963 0.273 -43.905 1.00 97.62 115 ARG A CA 1
ATOM 907 C C . ARG A 1 115 ? 33.853 -0.707 -44.667 1.00 97.62 115 ARG A C 1
ATOM 909 O O . ARG A 1 115 ? 34.798 -0.283 -45.331 1.00 97.62 115 ARG A O 1
ATOM 916 N N . THR A 1 116 ? 33.554 -2.006 -44.611 1.00 97.12 116 THR A N 1
ATOM 917 C CA . THR A 1 116 ? 34.347 -3.027 -45.315 1.00 97.12 116 THR A CA 1
ATOM 918 C C . THR A 1 116 ? 34.261 -2.900 -46.835 1.00 97.12 116 THR A C 1
ATOM 920 O O . THR A 1 116 ? 35.281 -3.030 -47.514 1.00 97.12 116 THR A O 1
ATOM 923 N N . LEU A 1 117 ? 33.073 -2.607 -47.376 1.00 96.81 117 LEU A N 1
ATOM 924 C CA . LEU A 1 117 ? 32.875 -2.388 -48.809 1.00 96.81 117 LEU A CA 1
ATOM 925 C C . LEU A 1 117 ? 33.639 -1.156 -49.291 1.00 96.81 117 LEU A C 1
ATOM 927 O O . LEU A 1 117 ? 34.313 -1.213 -50.319 1.00 96.81 117 LEU A O 1
ATOM 931 N N . PHE A 1 118 ? 33.581 -0.069 -48.523 1.00 96.94 118 PHE A N 1
ATOM 932 C CA . PHE A 1 118 ? 34.304 1.156 -48.839 1.00 96.94 118 PHE A CA 1
ATOM 933 C C . PHE A 1 118 ? 35.823 0.940 -48.843 1.00 96.94 118 PHE A C 1
ATOM 935 O O . PHE A 1 118 ? 36.487 1.302 -49.813 1.00 96.94 118 PHE A O 1
ATOM 942 N N . ASN A 1 119 ? 36.364 0.275 -47.816 1.00 96.31 119 ASN A N 1
ATOM 943 C CA . ASN A 1 119 ? 37.794 -0.039 -47.742 1.00 96.31 119 ASN A CA 1
ATOM 944 C C . ASN A 1 119 ? 38.252 -0.921 -48.912 1.00 96.31 119 ASN A C 1
ATOM 946 O O . ASN A 1 119 ? 39.266 -0.622 -49.532 1.00 96.31 119 ASN A O 1
ATOM 950 N N . ARG A 1 120 ? 37.469 -1.939 -49.297 1.00 96.19 120 ARG A N 1
ATOM 951 C CA . ARG A 1 120 ? 37.764 -2.745 -50.496 1.00 96.19 120 ARG A CA 1
ATOM 952 C C . ARG A 1 120 ? 37.792 -1.911 -51.775 1.00 96.19 120 ARG A C 1
ATOM 954 O O . ARG A 1 120 ? 38.628 -2.156 -52.640 1.00 96.19 120 ARG A O 1
ATOM 961 N N . GLY A 1 121 ? 36.879 -0.949 -51.906 1.00 95.06 121 GLY A N 1
ATOM 962 C CA . GLY A 1 121 ? 36.869 -0.015 -53.029 1.00 95.06 121 GLY A CA 1
ATOM 963 C C . GLY A 1 121 ? 38.151 0.815 -53.086 1.00 95.06 121 GLY A C 1
ATOM 964 O O . GLY A 1 121 ? 38.789 0.880 -54.136 1.00 95.06 121 GLY A O 1
ATOM 965 N N . LEU A 1 122 ? 38.568 1.380 -51.948 1.00 94.88 122 LEU A N 1
ATOM 966 C CA . LEU A 1 122 ? 39.826 2.122 -51.836 1.00 94.88 122 LEU A CA 1
ATOM 967 C C . LEU A 1 122 ? 41.032 1.252 -52.209 1.00 94.88 122 LEU A C 1
ATOM 969 O O . LEU A 1 122 ? 41.810 1.642 -53.082 1.00 94.88 122 LEU A O 1
ATOM 973 N N . ASP A 1 123 ? 41.140 0.053 -51.634 1.00 95.12 123 ASP A N 1
ATOM 974 C CA . ASP A 1 123 ? 42.232 -0.885 -51.916 1.00 95.12 123 ASP A CA 1
ATOM 975 C C . ASP A 1 123 ? 42.283 -1.262 -53.404 1.00 95.12 123 ASP A C 1
ATOM 977 O O . ASP A 1 123 ? 43.355 -1.295 -54.009 1.00 95.12 123 ASP A O 1
ATOM 981 N N . SER A 1 124 ? 41.122 -1.482 -54.031 1.00 93.50 124 SER A N 1
ATOM 982 C CA . SER A 1 124 ? 41.038 -1.774 -55.464 1.00 93.50 124 SER A CA 1
ATOM 983 C C . SER A 1 124 ? 41.503 -0.601 -56.324 1.00 93.50 124 SER A C 1
ATOM 985 O O . SER A 1 124 ? 42.163 -0.823 -57.339 1.00 93.50 124 SER A O 1
ATOM 987 N N . THR A 1 125 ? 41.170 0.642 -55.959 1.00 93.19 125 THR A N 1
ATOM 988 C CA . THR A 1 125 ? 41.644 1.816 -56.711 1.00 93.19 125 THR A CA 1
ATOM 989 C C . THR A 1 125 ? 43.149 2.014 -56.565 1.00 93.19 125 THR A C 1
ATOM 991 O O . THR A 1 125 ? 43.820 2.282 -57.560 1.00 93.19 125 THR A O 1
ATOM 994 N N . ALA A 1 126 ? 43.698 1.798 -55.366 1.00 92.69 126 ALA A N 1
ATOM 995 C CA . ALA A 1 126 ? 45.136 1.843 -55.125 1.00 92.69 126 ALA A CA 1
ATOM 996 C C . ALA A 1 126 ? 45.880 0.748 -55.907 1.00 92.69 126 ALA A C 1
ATOM 998 O O . ALA A 1 126 ? 46.931 1.009 -56.491 1.00 92.69 126 ALA A O 1
ATOM 999 N N . ALA A 1 127 ? 45.316 -0.463 -55.973 1.00 92.50 127 ALA A N 1
ATOM 1000 C CA . ALA A 1 127 ? 45.873 -1.556 -56.762 1.00 92.50 127 ALA A CA 1
ATOM 1001 C C . ALA A 1 127 ? 45.895 -1.229 -58.264 1.00 92.50 127 ALA A C 1
ATOM 1003 O O . ALA A 1 127 ? 46.918 -1.436 -58.916 1.00 92.50 127 ALA A O 1
ATOM 1004 N N . LEU A 1 128 ? 44.803 -0.678 -58.809 1.00 93.50 128 LEU A N 1
ATOM 1005 C CA . LEU A 1 128 ? 44.751 -0.259 -60.213 1.00 93.50 128 LEU A CA 1
ATOM 1006 C C . LEU A 1 128 ? 45.757 0.860 -60.510 1.00 93.50 128 LEU A C 1
ATOM 1008 O O . LEU A 1 128 ? 46.451 0.780 -61.520 1.00 93.50 128 LEU A O 1
ATOM 1012 N N . ASP A 1 129 ? 45.885 1.857 -59.630 1.00 94.00 129 ASP A N 1
ATOM 1013 C CA . ASP A 1 129 ? 46.877 2.932 -59.772 1.00 94.00 129 ASP A CA 1
ATOM 1014 C C . ASP A 1 129 ? 48.315 2.382 -59.790 1.00 94.00 129 ASP A C 1
ATOM 1016 O O . ASP A 1 129 ? 49.113 2.735 -60.660 1.00 94.00 129 ASP A O 1
ATOM 1020 N N . ALA A 1 130 ? 48.638 1.449 -58.889 1.00 92.50 130 ALA A N 1
ATOM 1021 C CA . ALA A 1 130 ? 49.944 0.791 -58.854 1.00 92.50 130 ALA A CA 1
ATOM 1022 C C . ALA A 1 130 ? 50.222 -0.037 -60.122 1.00 92.50 130 ALA A C 1
ATOM 1024 O O . ALA A 1 130 ? 51.321 0.032 -60.676 1.00 92.50 130 ALA A O 1
ATOM 1025 N N . MET A 1 131 ? 49.231 -0.790 -60.613 1.00 92.19 131 MET A N 1
ATOM 1026 C CA . MET A 1 131 ? 49.348 -1.539 -61.870 1.00 92.19 131 MET A CA 1
ATOM 1027 C C . MET A 1 131 ? 49.594 -0.608 -63.059 1.00 92.19 131 MET A C 1
ATOM 1029 O O . MET A 1 131 ? 50.430 -0.909 -63.911 1.00 92.19 131 MET A O 1
ATOM 1033 N N . LEU A 1 132 ? 48.887 0.522 -63.111 1.00 92.62 132 LEU A N 1
ATOM 1034 C CA . LEU A 1 132 ? 48.981 1.485 -64.203 1.00 92.62 132 LEU A CA 1
ATOM 1035 C C . LEU A 1 132 ? 50.344 2.192 -64.205 1.00 92.62 132 LEU A C 1
ATOM 1037 O O . LEU A 1 132 ? 50.960 2.305 -65.263 1.00 92.62 132 LEU A O 1
ATOM 1041 N N . LYS A 1 133 ? 50.864 2.571 -63.030 1.00 92.62 133 LYS A N 1
ATOM 1042 C CA . LYS A 1 133 ? 52.238 3.084 -62.875 1.00 92.62 133 LYS A CA 1
ATOM 1043 C C . LYS A 1 133 ? 53.285 2.080 -63.352 1.00 92.62 133 LYS A C 1
ATOM 1045 O O . LYS A 1 133 ? 54.127 2.433 -64.169 1.00 92.62 133 LYS A O 1
ATOM 1050 N N . ASN A 1 134 ? 53.187 0.825 -62.918 1.00 93.06 134 ASN A N 1
ATOM 1051 C CA . ASN A 1 134 ? 54.126 -0.223 -63.322 1.00 93.06 134 ASN A CA 1
ATOM 1052 C C . ASN A 1 134 ? 54.071 -0.495 -64.841 1.00 93.06 134 ASN A C 1
ATOM 1054 O O . ASN A 1 134 ? 55.098 -0.655 -65.492 1.00 93.06 134 ASN A O 1
ATOM 1058 N N . TRP A 1 135 ? 52.874 -0.486 -65.442 1.00 89.06 135 TRP A N 1
ATOM 1059 C CA . TRP A 1 135 ? 52.720 -0.619 -66.895 1.00 89.06 135 TRP A CA 1
ATOM 1060 C C . TRP A 1 135 ? 53.342 0.555 -67.667 1.00 89.06 135 TRP A C 1
ATOM 1062 O O . TRP A 1 135 ? 53.968 0.336 -68.703 1.00 89.06 135 TRP A O 1
ATOM 1072 N N . LEU A 1 136 ? 53.206 1.785 -67.160 1.00 86.75 136 LEU A N 1
ATOM 1073 C CA . LEU A 1 136 ? 53.832 2.974 -67.748 1.00 86.75 136 LEU A CA 1
ATOM 1074 C C . LEU A 1 136 ? 55.363 2.937 -67.651 1.00 86.75 136 LEU A C 1
ATOM 1076 O O . LEU A 1 136 ? 56.032 3.322 -68.604 1.00 86.75 136 LEU A O 1
ATOM 1080 N N . GLU A 1 137 ? 55.918 2.458 -66.537 1.00 85.12 137 GLU A N 1
ATOM 1081 C CA . GLU A 1 137 ? 57.369 2.301 -66.350 1.00 85.12 137 GLU A CA 1
ATOM 1082 C C . GLU A 1 137 ? 57.958 1.174 -67.217 1.00 85.12 137 GLU A C 1
ATOM 1084 O O . GLU A 1 137 ? 59.089 1.284 -67.687 1.00 85.12 137 GLU A O 1
ATOM 1089 N N . ALA A 1 138 ? 57.189 0.112 -67.475 1.00 79.75 138 ALA A N 1
ATOM 1090 C CA . ALA A 1 138 ? 57.583 -1.005 -68.336 1.00 79.75 138 ALA A CA 1
ATOM 1091 C C . ALA A 1 138 ? 57.370 -0.745 -69.843 1.00 79.75 138 ALA A C 1
ATOM 1093 O O . ALA A 1 138 ? 57.768 -1.570 -70.673 1.00 79.75 138 ALA A O 1
ATOM 1094 N N . ALA A 1 139 ? 56.732 0.367 -70.224 1.00 71.38 139 ALA A N 1
ATOM 1095 C CA . ALA A 1 139 ? 56.520 0.713 -71.624 1.00 71.38 139 ALA A CA 1
ATOM 1096 C C . ALA A 1 139 ? 57.865 1.071 -72.296 1.00 71.38 139 ALA A C 1
ATOM 1098 O O . ALA A 1 139 ? 58.618 1.885 -71.760 1.00 71.38 139 ALA A O 1
ATOM 1099 N N . PRO A 1 140 ? 58.196 0.504 -73.474 1.00 64.12 140 PRO A N 1
ATOM 1100 C CA . PRO A 1 140 ? 59.471 0.781 -74.127 1.00 64.12 140 PRO A CA 1
ATOM 1101 C C . PRO A 1 140 ? 59.572 2.272 -74.476 1.00 64.12 140 PRO A C 1
ATOM 1103 O O . PRO A 1 140 ? 58.716 2.806 -75.188 1.00 64.12 140 PRO A O 1
ATOM 1106 N N . GLN A 1 141 ? 60.629 2.942 -74.000 1.00 64.00 141 GLN A N 1
ATOM 1107 C CA . GLN A 1 141 ? 60.992 4.277 -74.472 1.00 64.00 141 GLN A CA 1
ATOM 1108 C C . GLN A 1 141 ? 61.177 4.191 -75.989 1.00 64.00 141 GLN A C 1
ATOM 1110 O O . GLN A 1 141 ? 62.052 3.478 -76.478 1.00 64.00 141 GLN A O 1
ATOM 1115 N N . LYS A 1 142 ? 60.326 4.884 -76.754 1.00 54.50 142 LYS A N 1
ATOM 1116 C CA . LYS A 1 142 ? 60.595 5.110 -78.173 1.00 54.50 142 LYS A CA 1
ATOM 1117 C C . LYS A 1 142 ? 61.883 5.924 -78.256 1.00 54.50 142 LYS A C 1
ATOM 1119 O O . LYS A 1 142 ? 61.840 7.142 -78.099 1.00 54.50 142 LYS A O 1
ATOM 1124 N N . ASP A 1 143 ? 62.993 5.243 -78.526 1.00 54.50 143 ASP A N 1
ATOM 1125 C CA . ASP A 1 143 ? 64.191 5.835 -79.111 1.00 54.50 143 ASP A CA 1
ATOM 1126 C C . ASP A 1 143 ? 63.780 6.488 -80.431 1.00 54.50 143 ASP A C 1
ATOM 1128 O O . ASP A 1 143 ? 63.639 5.860 -81.480 1.00 54.50 143 ASP A O 1
ATOM 1132 N N . GLY A 1 144 ? 63.479 7.774 -80.332 1.00 50.53 144 GLY A N 1
ATOM 1133 C CA . GLY A 1 144 ? 63.141 8.648 -81.433 1.00 50.53 144 GLY A CA 1
ATOM 1134 C C . GLY A 1 144 ? 64.044 9.862 -81.375 1.00 50.53 144 GLY A C 1
ATOM 1135 O O . GLY A 1 144 ? 63.574 10.957 -81.086 1.00 50.53 144 GLY A O 1
ATOM 1136 N N . SER A 1 145 ? 65.334 9.675 -81.653 1.00 43.75 145 SER A N 1
ATOM 1137 C CA . SER A 1 145 ? 66.151 10.766 -82.179 1.00 43.75 145 SER A CA 1
ATOM 1138 C C . SER A 1 145 ? 65.751 11.013 -83.636 1.00 43.75 145 SER A C 1
ATOM 1140 O O . SER A 1 145 ? 65.832 10.096 -84.456 1.00 43.75 145 SER A O 1
ATOM 1142 N N . PRO A 1 146 ? 65.409 12.257 -84.002 1.00 53.22 146 PRO A N 1
ATOM 1143 C CA . PRO A 1 146 ? 65.853 12.767 -85.284 1.00 53.22 146 PRO A CA 1
ATOM 1144 C C . PRO A 1 146 ? 66.602 14.092 -85.110 1.00 53.22 146 PRO A C 1
ATOM 1146 O O . PRO A 1 146 ? 65.990 15.112 -84.818 1.00 53.22 146 PRO A O 1
ATOM 1149 N N . LYS A 1 147 ? 67.907 13.996 -85.404 1.00 41.16 147 LYS A N 1
ATOM 1150 C CA . LYS A 1 147 ? 68.903 15.034 -85.729 1.00 41.16 147 LYS A CA 1
ATOM 1151 C C . LYS A 1 147 ? 69.213 16.112 -84.694 1.00 41.16 147 LYS A C 1
ATOM 1153 O O . LYS A 1 147 ? 68.382 17.014 -84.484 1.00 41.16 147 LYS A O 1
#